Protein AF-C4RRH8-F1 (afdb_monomer_lite)

pLDDT: mean 79.44, std 20.15, range [31.55, 98.44]

Foldseek 3Di:
DFDPPVDPVVQVVCLVVLQKFKWFWADKAQLDWDPPDPHIDGKIKIKTKGLGDNPDDQQAWKAFPVQLQKIWGFHDWDQDPPSMIITMTIMDGSQPGDSGRDPPNTDDGGDITMIGSDHSDDDPDDDDDDLVPPDCVGHDDDDDPPDDDDDDDDDDDDDDYDDDDDDDDDDDDDDDDDDDDD

Radius of gyration: 33.61 Å; chains: 1; bounding box: 85×74×55 Å

Sequence (182 aa):
MQRAYDDPLVMAEHRLTGEAFVGDVTLADPARVDDTGKRPVLRPRIQVVTTEPVAVPVGATLYSPARPGQKARVVFLTPAADGKTEVVLELSGGMGRGLTAPPGTVPEVGERICLTTLADGFLPAGAFPAPEETPWTHGGPPAATAGPMAGPATTAGPMAGPAATAGPVAAPPDGDPTEEWA

Structure (mmCIF, N/CA/C/O backbone):
data_AF-C4RRH8-F1
#
_entry.id   AF-C4RRH8-F1
#
loop_
_atom_site.group_PDB
_atom_site.id
_atom_site.type_symbol
_atom_site.label_atom_id
_atom_site.label_alt_id
_atom_site.label_comp_id
_atom_site.label_asym_id
_atom_site.label_entity_id
_atom_site.label_seq_id
_atom_site.pdbx_PDB_ins_code
_atom_site.Cartn_x
_atom_site.Cartn_y
_atom_site.Cartn_z
_atom_site.occupancy
_atom_site.B_iso_or_equiv
_atom_site.auth_seq_id
_atom_site.auth_comp_id
_atom_site.auth_asym_id
_atom_site.auth_atom_id
_atom_site.pdbx_PDB_model_num
ATOM 1 N N . MET A 1 1 ? 21.147 10.701 1.406 1.00 54.44 1 MET A N 1
ATOM 2 C CA . MET A 1 1 ? 20.775 10.530 2.826 1.00 54.44 1 MET A CA 1
ATOM 3 C C . MET A 1 1 ? 19.905 9.296 2.913 1.00 54.44 1 MET A C 1
ATOM 5 O O . MET A 1 1 ? 18.949 9.227 2.155 1.00 54.44 1 MET A O 1
ATOM 9 N N . GLN A 1 2 ? 20.258 8.339 3.768 1.00 62.09 2 GLN A N 1
ATOM 10 C CA . GLN A 1 2 ? 19.374 7.227 4.117 1.00 62.09 2 GLN A CA 1
ATOM 11 C C . GLN A 1 2 ? 18.346 7.765 5.118 1.00 62.09 2 GLN A C 1
ATOM 13 O O . GLN A 1 2 ? 18.751 8.334 6.133 1.00 62.09 2 GLN A O 1
ATOM 18 N N . ARG A 1 3 ? 17.046 7.666 4.823 1.00 70.19 3 ARG A N 1
ATOM 19 C CA . ARG A 1 3 ? 15.995 7.970 5.804 1.00 70.19 3 ARG A CA 1
ATOM 20 C C . ARG A 1 3 ? 15.724 6.709 6.631 1.00 70.19 3 ARG A C 1
ATOM 22 O O . ARG A 1 3 ? 15.791 5.603 6.103 1.00 70.19 3 ARG A O 1
ATOM 29 N N . ALA A 1 4 ? 15.465 6.880 7.925 1.00 81.50 4 ALA A N 1
ATOM 30 C CA . ALA A 1 4 ? 15.219 5.786 8.870 1.00 81.50 4 ALA A CA 1
ATOM 31 C C . ALA A 1 4 ? 13.742 5.360 8.841 1.00 81.50 4 ALA A C 1
ATOM 33 O O . ALA A 1 4 ? 13.027 5.471 9.834 1.00 81.50 4 ALA A O 1
ATOM 34 N N . TYR A 1 5 ? 13.240 4.958 7.670 1.00 79.25 5 TYR A N 1
ATOM 35 C CA . TYR A 1 5 ? 11.842 4.533 7.527 1.00 79.25 5 TYR A CA 1
ATOM 36 C C . TYR A 1 5 ? 11.544 3.169 8.157 1.00 79.25 5 TYR A C 1
ATOM 38 O O . TYR A 1 5 ? 10.385 2.786 8.298 1.00 79.25 5 TYR A O 1
ATOM 46 N N . ASP A 1 6 ? 12.587 2.457 8.561 1.00 77.69 6 ASP A N 1
ATOM 47 C CA . ASP A 1 6 ? 12.543 1.261 9.385 1.00 77.69 6 ASP A CA 1
ATOM 48 C C . ASP A 1 6 ? 12.355 1.556 10.886 1.00 77.69 6 ASP A C 1
ATOM 50 O O . ASP A 1 6 ? 11.992 0.643 11.627 1.00 77.69 6 ASP A O 1
ATOM 54 N N . ASP A 1 7 ? 12.534 2.805 11.344 1.00 84.06 7 ASP A N 1
ATOM 55 C CA . ASP A 1 7 ? 12.330 3.181 12.747 1.00 84.06 7 ASP A CA 1
ATOM 56 C C . ASP A 1 7 ? 10.823 3.332 13.071 1.00 84.06 7 ASP A C 1
ATOM 58 O O . ASP A 1 7 ? 10.137 4.195 12.503 1.00 84.06 7 ASP A O 1
ATOM 62 N N . PRO A 1 8 ? 10.275 2.537 14.014 1.00 82.75 8 PRO A N 1
ATOM 63 C CA . PRO A 1 8 ? 8.872 2.625 14.409 1.00 82.75 8 PRO A CA 1
ATOM 64 C C . PRO A 1 8 ? 8.442 4.006 14.918 1.00 82.75 8 PRO A C 1
ATOM 66 O O . PRO A 1 8 ? 7.280 4.375 14.734 1.00 82.75 8 PRO A O 1
ATOM 69 N N . LEU A 1 9 ? 9.340 4.767 15.556 1.00 84.94 9 LEU A N 1
ATOM 70 C CA . LEU A 1 9 ? 9.030 6.108 16.057 1.00 84.94 9 LEU A CA 1
ATOM 71 C C . LEU A 1 9 ? 8.881 7.109 14.911 1.00 84.94 9 LEU A C 1
ATOM 73 O O . LEU A 1 9 ? 7.945 7.907 14.926 1.00 84.94 9 LEU A O 1
ATOM 77 N N . VAL A 1 10 ? 9.733 7.012 13.886 1.00 84.31 10 VAL A N 1
ATOM 78 C CA . VAL A 1 10 ? 9.620 7.827 12.664 1.00 84.31 10 VAL A CA 1
ATOM 79 C C . VAL A 1 10 ? 8.295 7.534 11.959 1.00 84.31 10 VAL A C 1
ATOM 81 O O . VAL A 1 10 ? 7.572 8.447 11.567 1.00 84.31 10 VAL A O 1
ATOM 84 N N . MET A 1 11 ? 7.913 6.260 11.851 1.00 87.88 11 MET A N 1
ATOM 85 C CA . MET A 1 11 ? 6.625 5.884 11.256 1.00 87.88 11 MET A CA 1
ATOM 86 C C . MET A 1 11 ? 5.418 6.308 12.098 1.00 87.88 11 MET A C 1
ATOM 88 O O . MET A 1 11 ? 4.365 6.599 11.535 1.00 87.88 11 MET A O 1
ATOM 92 N N . ALA A 1 12 ? 5.536 6.371 13.426 1.00 84.44 12 ALA A N 1
ATOM 93 C CA . ALA A 1 12 ? 4.442 6.814 14.289 1.00 84.44 12 ALA A CA 1
ATOM 94 C C . ALA A 1 12 ? 4.021 8.266 14.004 1.00 84.44 12 ALA A C 1
ATOM 96 O O . ALA A 1 12 ? 2.825 8.545 13.967 1.00 84.44 12 ALA A O 1
ATOM 97 N N . GLU A 1 13 ? 4.970 9.167 13.742 1.00 84.31 13 GLU A N 1
ATOM 98 C CA . GLU A 1 13 ? 4.671 10.557 13.371 1.00 84.31 13 GLU A CA 1
ATOM 99 C C . GLU A 1 13 ? 3.879 10.632 12.058 1.00 84.31 13 GLU A C 1
ATOM 101 O O . GLU A 1 13 ? 2.817 11.252 12.000 1.00 84.31 13 GLU A O 1
ATOM 106 N N . HIS A 1 14 ? 4.323 9.906 11.031 1.00 84.31 14 HIS A N 1
ATOM 107 C CA . HIS A 1 14 ? 3.636 9.858 9.738 1.00 84.31 14 HIS A CA 1
ATOM 108 C C . HIS A 1 14 ? 2.265 9.167 9.796 1.00 84.31 14 HIS A C 1
ATOM 110 O O . HIS A 1 14 ? 1.392 9.441 8.973 1.00 84.31 14 HIS A O 1
ATOM 116 N N . ARG A 1 15 ? 2.033 8.292 10.782 1.00 87.31 15 ARG A N 1
ATOM 117 C CA . ARG A 1 15 ? 0.704 7.718 11.048 1.00 87.31 15 ARG A CA 1
ATOM 118 C C . ARG A 1 15 ? -0.265 8.749 11.608 1.00 87.31 15 ARG A C 1
ATOM 120 O O . ARG A 1 15 ? -1.435 8.747 11.239 1.00 87.31 15 ARG A O 1
ATOM 127 N N . LEU A 1 16 ? 0.216 9.665 12.449 1.00 85.88 16 LEU A N 1
ATOM 128 C CA . LEU A 1 16 ? -0.611 10.750 12.983 1.00 85.88 16 LEU A CA 1
ATOM 129 C C . LEU A 1 16 ? -1.050 11.735 11.892 1.00 85.88 16 LEU A C 1
ATOM 131 O O . LEU A 1 16 ? -2.151 12.275 11.978 1.00 85.88 16 LEU A O 1
ATOM 135 N N . THR A 1 17 ? -0.229 11.946 10.859 1.00 84.31 17 THR A N 1
ATOM 136 C CA . THR A 1 17 ? -0.577 12.798 9.708 1.00 84.31 17 THR A CA 1
ATOM 137 C C . THR A 1 17 ? -1.374 12.066 8.621 1.00 84.31 17 THR A C 1
ATOM 139 O O . THR A 1 17 ? -1.890 12.708 7.707 1.00 84.31 17 THR A O 1
ATOM 142 N N . GLY A 1 18 ? -1.522 10.737 8.720 1.00 83.50 18 GLY A N 1
ATOM 143 C CA . GLY A 1 18 ? -2.213 9.901 7.730 1.00 83.50 18 GLY A CA 1
ATOM 144 C C . GLY A 1 18 ? -1.385 9.584 6.477 1.00 83.50 18 GLY A C 1
ATOM 145 O O . GLY A 1 18 ? -1.929 9.101 5.483 1.00 83.50 18 GLY A O 1
ATOM 146 N N . GLU A 1 19 ? -0.077 9.851 6.507 1.00 85.94 19 GLU A N 1
ATOM 147 C CA . GLU A 1 19 ? 0.886 9.538 5.439 1.00 85.94 19 GLU A CA 1
ATOM 148 C C . GLU A 1 19 ? 1.446 8.110 5.542 1.00 85.94 19 GLU A C 1
ATOM 150 O O . GLU A 1 19 ? 2.062 7.593 4.604 1.00 85.94 19 GLU A O 1
ATOM 155 N N . ALA A 1 20 ? 1.225 7.454 6.678 1.00 92.94 20 ALA A N 1
ATOM 156 C CA . ALA A 1 20 ? 1.515 6.050 6.901 1.00 92.94 20 ALA A CA 1
ATOM 157 C C . ALA A 1 20 ? 0.375 5.383 7.674 1.00 92.94 20 ALA A C 1
ATOM 159 O O . ALA A 1 20 ? -0.378 6.047 8.379 1.00 92.94 20 ALA A O 1
ATOM 160 N N . PHE A 1 21 ? 0.255 4.066 7.554 1.00 94.31 21 PHE A N 1
ATOM 161 C CA . PHE A 1 21 ? -0.610 3.273 8.418 1.00 94.31 21 PHE A CA 1
ATOM 162 C C . PHE A 1 21 ? -0.062 1.861 8.605 1.00 94.31 21 PHE A C 1
ATOM 164 O O . PHE A 1 21 ? 0.659 1.330 7.753 1.00 94.31 21 PHE A O 1
ATOM 171 N N . VAL A 1 22 ? -0.428 1.242 9.725 1.00 95.62 22 VAL A N 1
ATOM 172 C CA . VAL A 1 22 ? -0.196 -0.185 9.966 1.00 95.62 22 VAL A CA 1
ATOM 173 C C . VAL A 1 22 ? -1.510 -0.936 9.828 1.00 95.62 22 VAL A C 1
ATOM 175 O O . VAL A 1 22 ? -2.554 -0.476 10.290 1.00 95.62 22 VAL A O 1
ATOM 178 N N . GLY A 1 23 ? -1.478 -2.103 9.198 1.00 96.00 23 GLY A N 1
ATOM 179 C CA . GLY A 1 23 ? -2.657 -2.946 9.077 1.00 96.00 23 GLY A CA 1
ATOM 180 C C . GLY A 1 23 ? -2.317 -4.416 8.930 1.00 96.00 23 GLY A C 1
ATOM 181 O O . GLY A 1 23 ? -1.178 -4.784 8.643 1.00 96.00 23 GLY A O 1
ATOM 182 N N . ASP A 1 24 ? -3.329 -5.243 9.143 1.00 98.19 24 ASP A N 1
ATOM 183 C CA . ASP A 1 24 ? -3.230 -6.693 9.064 1.00 98.19 24 ASP A CA 1
ATOM 184 C C . ASP A 1 24 ? -3.790 -7.164 7.721 1.00 98.19 24 ASP A C 1
ATOM 186 O O . ASP A 1 24 ? -4.882 -6.758 7.308 1.00 98.19 24 ASP A O 1
ATOM 190 N N . VAL A 1 25 ? -3.037 -8.008 7.019 1.00 98.38 25 VAL A N 1
ATOM 191 C CA . VAL A 1 25 ? -3.455 -8.575 5.734 1.00 98.38 25 VAL A CA 1
ATOM 192 C C . VAL A 1 25 ? -4.557 -9.602 5.981 1.00 98.38 25 VAL A C 1
ATOM 194 O O . VAL A 1 25 ? -4.345 -10.606 6.657 1.00 98.38 25 VAL A O 1
ATOM 197 N N . THR A 1 26 ? -5.741 -9.377 5.423 1.00 98.06 26 THR A N 1
ATOM 198 C CA . THR A 1 26 ? -6.894 -10.276 5.582 1.00 98.06 26 THR A CA 1
ATOM 199 C C . THR A 1 26 ? -7.081 -11.209 4.398 1.00 98.06 26 THR A C 1
ATOM 201 O O . THR A 1 26 ? -7.553 -12.328 4.577 1.00 98.06 26 THR A O 1
ATOM 204 N N . LEU A 1 27 ? -6.684 -10.779 3.198 1.00 97.81 27 LEU A N 1
ATOM 205 C CA . LEU A 1 27 ? -6.713 -11.582 1.978 1.00 97.81 27 LEU A CA 1
ATOM 206 C C . LEU A 1 27 ? -5.460 -11.320 1.149 1.00 97.81 27 LEU A C 1
ATOM 208 O O . LEU A 1 27 ? -4.978 -10.189 1.078 1.00 97.81 27 LEU A O 1
ATOM 212 N N . ALA A 1 28 ? -4.981 -12.356 0.467 1.00 97.69 28 ALA A N 1
ATOM 213 C CA . ALA A 1 28 ? -3.891 -12.261 -0.490 1.00 97.69 28 ALA A CA 1
ATOM 214 C C . ALA A 1 28 ? -4.164 -13.165 -1.699 1.00 97.69 28 ALA A C 1
ATOM 216 O O . ALA A 1 28 ? -4.460 -14.349 -1.554 1.00 97.69 28 ALA A O 1
ATOM 217 N N . ASP A 1 29 ? -4.038 -12.597 -2.892 1.00 97.50 29 ASP A N 1
ATOM 218 C CA . ASP A 1 29 ? -4.053 -13.282 -4.181 1.00 97.50 29 ASP A CA 1
ATOM 219 C C . ASP A 1 29 ? -2.674 -13.098 -4.846 1.00 97.50 29 ASP A C 1
ATOM 221 O O . ASP A 1 29 ? -2.460 -12.130 -5.589 1.00 97.50 29 ASP A O 1
ATOM 225 N N . PRO A 1 30 ? -1.700 -13.980 -4.541 1.00 97.06 30 PRO A N 1
ATOM 226 C CA . PRO A 1 30 ? -0.327 -13.873 -5.035 1.00 97.06 30 PRO A CA 1
ATOM 227 C C . PRO A 1 30 ? -0.176 -14.242 -6.516 1.00 97.06 30 PRO A C 1
ATOM 229 O O . PRO A 1 30 ? 0.823 -13.875 -7.134 1.00 97.06 30 PRO A O 1
ATOM 232 N N . ALA A 1 31 ? -1.135 -14.977 -7.085 1.00 96.50 31 ALA A N 1
ATOM 233 C CA . ALA A 1 31 ? -1.063 -15.507 -8.445 1.00 96.50 31 ALA A CA 1
ATOM 234 C C . ALA A 1 31 ? -1.728 -14.592 -9.483 1.00 96.50 31 ALA A C 1
ATOM 236 O O . ALA A 1 31 ? -1.717 -14.900 -10.676 1.00 96.50 31 ALA A O 1
ATOM 237 N N . ARG A 1 32 ? -2.310 -13.470 -9.050 1.00 96.69 32 ARG A N 1
ATOM 238 C CA . ARG A 1 32 ? -3.009 -12.544 -9.933 1.00 96.69 32 ARG A CA 1
ATOM 239 C C . ARG A 1 32 ? -2.095 -11.985 -11.021 1.00 96.69 32 ARG A C 1
ATOM 241 O O . ARG A 1 32 ? -1.088 -11.330 -10.749 1.00 96.69 32 ARG A O 1
ATOM 248 N N . VAL A 1 33 ? -2.520 -12.167 -12.265 1.00 96.31 33 VAL A N 1
ATOM 249 C CA . VAL A 1 33 ? -1.885 -11.613 -13.462 1.00 96.31 33 VAL A CA 1
ATOM 250 C C . VAL A 1 33 ? -2.858 -10.649 -14.128 1.00 96.31 33 VAL A C 1
ATOM 252 O O . VAL A 1 33 ? -4.047 -10.933 -14.237 1.00 96.31 33 VAL A O 1
ATOM 255 N N . ASP A 1 34 ? -2.341 -9.503 -14.556 1.00 94.81 34 ASP A N 1
ATOM 256 C CA . ASP A 1 34 ? -3.034 -8.574 -15.442 1.00 94.81 34 ASP A CA 1
ATOM 257 C C . ASP A 1 34 ? -2.596 -8.847 -16.886 1.00 94.81 34 ASP A C 1
ATOM 259 O O . ASP A 1 34 ? -1.407 -8.784 -17.211 1.00 94.81 34 ASP A O 1
ATOM 263 N N . ASP A 1 35 ? -3.554 -9.197 -17.737 1.00 95.06 35 ASP A N 1
ATOM 264 C CA . ASP A 1 35 ? -3.383 -9.565 -19.143 1.00 95.06 35 ASP A CA 1
ATOM 265 C C . ASP A 1 35 ? -3.932 -8.508 -20.116 1.00 95.06 35 ASP A C 1
ATOM 267 O O . ASP A 1 35 ? -3.893 -8.705 -21.329 1.00 95.06 35 ASP A O 1
ATOM 271 N N . THR A 1 36 ? -4.375 -7.352 -19.610 1.00 93.69 36 THR A N 1
ATOM 272 C CA . THR A 1 36 ? -4.962 -6.277 -20.429 1.00 93.69 36 THR A CA 1
ATOM 273 C C . THR A 1 36 ? -3.948 -5.560 -21.333 1.00 93.69 36 THR A C 1
ATOM 275 O O . THR A 1 36 ? -4.325 -4.891 -22.298 1.00 93.69 36 THR A O 1
ATOM 278 N N . GLY A 1 37 ? -2.651 -5.675 -21.032 1.00 91.00 37 GLY A N 1
ATOM 279 C CA . GLY A 1 37 ? -1.563 -5.056 -21.790 1.00 91.00 37 GLY A CA 1
ATOM 280 C C . GLY A 1 37 ? -1.015 -5.913 -22.940 1.00 91.00 37 GLY A C 1
ATOM 281 O O . GLY A 1 37 ? -1.486 -7.001 -23.246 1.00 91.00 37 GLY A O 1
ATOM 282 N N . LYS A 1 38 ? 0.080 -5.448 -23.564 1.00 94.00 38 LYS A N 1
ATOM 283 C CA . LYS A 1 38 ? 0.777 -6.191 -24.641 1.00 94.00 38 LYS A CA 1
ATOM 284 C C . LYS A 1 38 ? 1.349 -7.539 -24.175 1.00 94.00 38 LYS A C 1
ATOM 286 O O . LYS A 1 38 ? 1.603 -8.423 -24.990 1.00 94.00 38 LYS A O 1
ATOM 291 N N . ARG A 1 39 ? 1.655 -7.658 -22.884 1.00 93.88 39 ARG A N 1
ATOM 292 C CA . ARG A 1 39 ? 2.174 -8.872 -22.252 1.00 93.88 39 ARG A CA 1
ATOM 293 C C . ARG A 1 39 ? 1.519 -9.028 -20.883 1.00 93.88 39 ARG A C 1
ATOM 295 O O . ARG A 1 39 ? 1.345 -8.004 -20.220 1.00 93.88 39 ARG A O 1
ATOM 302 N N . PRO A 1 40 ? 1.232 -10.268 -20.454 1.00 95.19 40 PRO A N 1
ATOM 303 C CA . PRO A 1 40 ? 0.785 -10.525 -19.095 1.00 95.19 40 PRO A CA 1
ATOM 304 C C . PRO A 1 40 ? 1.837 -10.046 -18.093 1.00 95.19 40 PRO A C 1
ATOM 306 O O . PRO A 1 40 ? 3.043 -10.203 -18.319 1.00 95.19 40 PRO A O 1
ATOM 309 N N . VAL A 1 41 ? 1.383 -9.459 -16.991 1.00 96.19 41 VAL A N 1
ATOM 310 C CA . VAL A 1 41 ? 2.237 -8.947 -15.919 1.00 96.19 41 VAL A CA 1
ATOM 311 C C . VAL A 1 41 ? 1.698 -9.353 -14.553 1.00 96.19 41 VAL A C 1
ATOM 313 O O . VAL A 1 41 ? 0.504 -9.264 -14.285 1.00 96.19 41 VAL A O 1
ATOM 316 N N . LEU A 1 42 ? 2.592 -9.782 -13.662 1.00 97.19 42 LEU A N 1
ATOM 317 C CA . LEU A 1 42 ? 2.239 -10.150 -12.292 1.00 97.19 42 LEU A CA 1
ATOM 318 C C . LEU A 1 42 ? 1.741 -8.912 -11.525 1.00 97.19 42 LEU A C 1
ATOM 320 O O . LEU A 1 42 ? 2.447 -7.897 -11.454 1.00 97.19 42 LEU A O 1
ATOM 324 N N . ARG A 1 43 ? 0.521 -8.988 -10.987 1.00 97.50 43 ARG A N 1
ATOM 325 C CA . ARG A 1 43 ? -0.158 -7.927 -10.224 1.00 97.50 43 ARG A CA 1
ATOM 326 C C . ARG A 1 43 ? -0.898 -8.519 -9.025 1.00 97.50 43 ARG A C 1
ATOM 328 O O . ARG A 1 43 ? -2.129 -8.522 -9.023 1.00 97.50 43 ARG A O 1
ATOM 335 N N . PRO A 1 44 ? -0.183 -9.037 -8.013 1.00 97.94 44 PRO A N 1
ATOM 336 C CA . PRO A 1 44 ? -0.807 -9.616 -6.836 1.00 97.94 44 PRO A CA 1
ATOM 337 C C . PRO A 1 44 ? -1.712 -8.612 -6.150 1.00 97.94 44 PRO A C 1
ATOM 339 O O . PRO A 1 44 ? -1.446 -7.409 -6.174 1.00 97.94 44 PRO A O 1
ATOM 342 N N . ARG A 1 45 ? -2.773 -9.097 -5.519 1.00 98.25 45 ARG A N 1
ATOM 343 C CA . ARG A 1 45 ? -3.705 -8.242 -4.789 1.00 98.25 45 ARG A CA 1
ATOM 344 C C . ARG A 1 45 ? -3.746 -8.659 -3.336 1.00 98.25 45 ARG A C 1
ATOM 346 O O . ARG A 1 45 ? -3.841 -9.843 -3.047 1.00 98.25 45 ARG A O 1
ATOM 353 N N . ILE A 1 46 ? -3.700 -7.689 -2.439 1.00 98.44 46 ILE A N 1
ATOM 354 C CA . ILE A 1 46 ? -3.893 -7.925 -1.011 1.00 98.44 46 ILE A CA 1
ATOM 355 C C . ILE A 1 46 ? -5.012 -7.033 -0.491 1.00 98.44 46 ILE A C 1
ATOM 357 O O . ILE A 1 46 ? -5.278 -5.963 -1.044 1.00 98.44 46 ILE A O 1
ATOM 361 N N . GLN A 1 47 ? -5.662 -7.481 0.573 1.00 98.31 47 GLN A N 1
ATOM 362 C CA . GLN A 1 47 ? -6.569 -6.671 1.368 1.00 98.31 47 GLN A CA 1
ATOM 363 C C . GLN A 1 47 ? -5.978 -6.507 2.759 1.00 98.31 47 GLN A C 1
ATOM 365 O O . GLN A 1 47 ? -5.492 -7.470 3.347 1.00 98.31 47 GLN A O 1
ATOM 370 N N . VAL A 1 48 ? -6.021 -5.281 3.264 1.00 98.00 48 VAL A N 1
ATOM 371 C CA . VAL A 1 48 ? -5.481 -4.898 4.563 1.00 98.00 48 VAL A CA 1
ATOM 372 C C . VAL A 1 48 ? -6.590 -4.244 5.371 1.00 98.00 48 VAL A C 1
ATOM 374 O O . VAL A 1 48 ? -7.289 -3.371 4.859 1.00 98.00 48 VAL A O 1
ATOM 377 N N . VAL A 1 49 ? -6.741 -4.640 6.630 1.00 97.38 49 VAL A N 1
ATOM 378 C CA . VAL A 1 49 ? -7.591 -3.942 7.599 1.00 97.38 49 VAL A CA 1
ATOM 379 C C . VAL A 1 49 ? -6.704 -3.130 8.524 1.00 97.38 49 VAL A C 1
ATOM 381 O O . VAL A 1 49 ? -5.737 -3.643 9.083 1.00 97.38 49 VAL A O 1
ATOM 384 N N . THR A 1 50 ? -7.051 -1.864 8.720 1.00 95.56 50 THR A N 1
ATOM 385 C CA . THR A 1 50 ? -6.393 -0.989 9.691 1.00 95.56 50 THR A CA 1
ATOM 386 C C . THR A 1 50 ? -7.416 -0.315 10.597 1.00 95.56 50 THR A C 1
ATOM 388 O O . THR A 1 50 ? -8.563 -0.104 10.210 1.00 95.56 50 THR A O 1
ATOM 391 N N . THR A 1 51 ? -7.006 0.008 11.822 1.00 93.62 51 THR A N 1
ATOM 392 C CA . THR A 1 51 ? -7.760 0.844 12.772 1.00 93.62 51 THR A CA 1
ATOM 393 C C . THR A 1 51 ? -7.362 2.318 12.685 1.00 93.62 51 THR A C 1
ATOM 395 O O . THR A 1 51 ? -7.781 3.119 13.514 1.00 93.62 51 THR A O 1
ATOM 398 N N . GLU A 1 52 ? -6.489 2.669 11.742 1.00 89.00 52 GLU A N 1
ATOM 399 C CA . GLU A 1 52 ? -5.961 4.017 11.572 1.00 89.00 52 GLU A CA 1
ATOM 400 C C . GLU A 1 52 ? -6.700 4.762 10.458 1.00 89.00 52 GLU A C 1
ATOM 402 O O . GLU A 1 52 ? -7.197 4.139 9.512 1.00 89.00 52 GLU A O 1
ATOM 407 N N . PRO A 1 53 ? -6.783 6.101 10.542 1.00 82.50 53 PRO A N 1
ATOM 408 C CA . PRO A 1 53 ? -7.340 6.899 9.464 1.00 82.50 53 PRO A CA 1
ATOM 409 C C . PRO A 1 53 ? -6.447 6.808 8.221 1.00 82.50 53 PRO A C 1
ATOM 411 O O . PRO A 1 53 ? -5.282 7.197 8.241 1.00 82.50 53 PRO A O 1
ATOM 414 N N . VAL A 1 54 ? -7.013 6.334 7.110 1.00 89.12 54 VAL A N 1
ATOM 415 C CA . VAL A 1 54 ? -6.319 6.271 5.816 1.00 89.12 54 VAL A CA 1
ATOM 416 C C . VAL A 1 54 ? -6.699 7.498 4.990 1.00 89.12 54 VAL A C 1
ATOM 418 O O . VAL A 1 54 ? -7.734 7.516 4.328 1.00 89.12 54 VAL A O 1
ATOM 421 N N . ALA A 1 55 ? -5.864 8.540 5.033 1.00 87.25 55 ALA A N 1
ATOM 422 C CA . ALA A 1 55 ? -6.081 9.789 4.287 1.00 87.25 55 ALA A CA 1
ATOM 423 C C . ALA A 1 55 ? -5.601 9.727 2.820 1.00 87.25 55 ALA A C 1
ATOM 425 O O . ALA A 1 55 ? -5.771 10.674 2.051 1.00 87.25 55 ALA A O 1
ATOM 426 N N . VAL A 1 56 ? -4.986 8.614 2.423 1.00 90.00 56 VAL A N 1
ATOM 427 C CA . VAL A 1 56 ? -4.400 8.420 1.095 1.00 90.00 56 VAL A CA 1
ATOM 428 C C . VAL A 1 56 ? -5.503 8.115 0.071 1.00 90.00 56 VAL A C 1
ATOM 430 O O . VAL A 1 56 ? -6.313 7.230 0.325 1.00 90.00 56 VAL A O 1
ATOM 433 N N . PRO A 1 57 ? -5.558 8.778 -1.101 1.00 92.44 57 PRO A N 1
ATOM 434 C CA . PRO A 1 57 ? -6.623 8.551 -2.076 1.00 92.44 57 PRO A CA 1
ATOM 435 C C . PRO A 1 57 ? -6.450 7.247 -2.872 1.00 92.44 57 PRO A C 1
ATOM 437 O O . PRO A 1 57 ? -5.342 6.739 -3.066 1.00 92.44 57 PRO A O 1
ATOM 440 N N . VAL A 1 58 ? -7.556 6.746 -3.433 1.00 96.12 58 VAL A N 1
ATOM 441 C CA . VAL A 1 58 ? -7.528 5.664 -4.431 1.00 96.12 58 VAL A CA 1
ATOM 442 C C . VAL A 1 58 ? -6.645 6.063 -5.617 1.00 96.12 58 VAL A C 1
ATOM 444 O O . VAL A 1 58 ? -6.684 7.191 -6.103 1.00 96.12 58 VAL A O 1
ATOM 447 N N . GLY A 1 59 ? -5.839 5.119 -6.094 1.00 96.25 59 GLY A N 1
ATOM 448 C CA . GLY A 1 59 ? -4.873 5.307 -7.169 1.00 96.25 59 GLY A CA 1
ATOM 449 C C . GLY A 1 59 ? -3.480 5.724 -6.700 1.00 96.25 59 GLY A C 1
ATOM 450 O O . GLY A 1 59 ? -2.537 5.572 -7.479 1.00 96.25 59 GLY A O 1
ATOM 451 N N . ALA A 1 60 ? -3.326 6.181 -5.454 1.00 95.00 60 ALA A N 1
ATOM 452 C CA . ALA A 1 60 ? -2.023 6.494 -4.882 1.00 95.00 60 ALA A CA 1
ATOM 453 C C . ALA A 1 60 ? -1.134 5.248 -4.768 1.00 95.00 60 ALA A C 1
ATOM 455 O O . ALA A 1 60 ? -1.619 4.118 -4.681 1.00 95.00 60 ALA A O 1
ATOM 456 N N . THR A 1 61 ? 0.181 5.469 -4.763 1.00 96.25 61 THR A N 1
ATOM 457 C CA . THR A 1 61 ? 1.179 4.417 -4.549 1.00 96.25 61 THR A CA 1
ATOM 458 C C . THR A 1 61 ? 1.746 4.526 -3.143 1.00 96.25 61 THR A C 1
ATOM 460 O O . THR A 1 61 ? 2.151 5.603 -2.715 1.00 96.25 61 THR A O 1
ATOM 463 N N . LEU A 1 62 ? 1.781 3.391 -2.461 1.00 95.69 62 LEU A N 1
ATOM 464 C CA . LEU A 1 62 ? 2.353 3.187 -1.145 1.00 95.69 62 LEU A CA 1
ATOM 465 C C . LEU A 1 62 ? 3.596 2.303 -1.250 1.00 95.69 62 LEU A C 1
ATOM 467 O O . LEU A 1 62 ? 3.758 1.519 -2.192 1.00 95.69 62 LEU A O 1
ATOM 471 N N . TYR A 1 63 ? 4.440 2.409 -0.238 1.00 94.50 63 TYR A N 1
ATOM 472 C CA . TYR A 1 63 ? 5.696 1.698 -0.085 1.00 94.50 63 TYR A CA 1
ATOM 473 C C . TYR A 1 63 ? 5.723 1.027 1.279 1.00 94.50 63 TYR A C 1
ATOM 475 O O . TYR A 1 63 ? 5.140 1.531 2.239 1.00 94.50 63 TYR A O 1
ATOM 483 N N . SER A 1 64 ? 6.404 -0.112 1.363 1.00 92.75 64 SER A N 1
ATOM 484 C CA . SER A 1 64 ? 6.653 -0.781 2.635 1.00 92.75 64 SER A CA 1
ATOM 485 C C . SER A 1 64 ? 8.135 -0.664 2.986 1.00 92.75 64 SER A C 1
ATOM 487 O O . SER A 1 64 ? 8.960 -1.122 2.191 1.00 92.75 64 SER A O 1
ATOM 489 N N . PRO A 1 65 ? 8.496 -0.133 4.169 1.00 89.44 65 PRO A N 1
ATOM 490 C CA . PRO A 1 65 ? 9.887 -0.110 4.623 1.00 89.44 65 PRO A CA 1
ATOM 491 C C . PRO A 1 65 ? 10.517 -1.510 4.694 1.00 89.44 65 PRO A C 1
ATOM 493 O O . PRO A 1 65 ? 11.689 -1.687 4.382 1.00 89.44 65 PRO A O 1
ATOM 496 N N . ALA A 1 66 ? 9.718 -2.535 5.012 1.00 90.88 66 ALA A N 1
ATOM 497 C CA . ALA A 1 66 ? 10.166 -3.929 5.036 1.00 90.88 66 ALA A CA 1
ATOM 498 C C . ALA A 1 66 ? 10.399 -4.521 3.631 1.00 90.88 66 ALA A C 1
ATOM 500 O O . ALA A 1 66 ? 11.068 -5.544 3.489 1.00 90.88 66 ALA A O 1
ATOM 501 N N . ARG A 1 67 ? 9.828 -3.908 2.582 1.00 92.19 67 ARG A N 1
ATOM 502 C CA . ARG A 1 67 ? 9.901 -4.371 1.186 1.00 92.19 67 ARG A CA 1
ATOM 503 C C . ARG A 1 67 ? 10.118 -3.181 0.235 1.00 92.19 67 ARG A C 1
ATOM 505 O O . ARG A 1 67 ? 9.233 -2.868 -0.561 1.00 92.19 67 ARG A O 1
ATOM 512 N N . PRO A 1 68 ? 11.301 -2.540 0.246 1.00 88.06 68 PRO A N 1
ATOM 513 C CA . PRO A 1 68 ? 11.544 -1.276 -0.465 1.00 88.06 68 PRO A CA 1
ATOM 514 C C . PRO A 1 68 ? 11.420 -1.377 -1.997 1.00 88.06 68 PRO A C 1
ATOM 516 O O . PRO A 1 68 ? 11.147 -0.390 -2.677 1.00 88.06 68 PRO A O 1
ATOM 519 N N . GLY A 1 69 ? 11.588 -2.576 -2.567 1.00 90.31 69 GLY A N 1
ATOM 520 C CA . GLY A 1 69 ? 11.399 -2.822 -4.002 1.00 90.31 69 GLY A CA 1
ATOM 521 C C . GLY A 1 69 ? 9.938 -2.999 -4.436 1.00 90.31 69 GLY A C 1
ATOM 522 O O . GLY A 1 69 ? 9.667 -3.040 -5.640 1.00 90.31 69 GLY A O 1
ATOM 523 N N . GLN A 1 70 ? 9.009 -3.132 -3.486 1.00 94.25 70 GLN A N 1
ATOM 524 C CA . GLN A 1 70 ? 7.590 -3.355 -3.734 1.00 94.25 70 GLN A CA 1
ATOM 525 C C . GLN A 1 70 ? 6.810 -2.040 -3.666 1.00 94.25 70 GLN A C 1
ATOM 527 O O . GLN A 1 70 ? 7.002 -1.212 -2.781 1.00 94.25 70 GLN A O 1
ATOM 532 N N . LYS A 1 71 ? 5.884 -1.880 -4.607 1.00 96.38 71 LYS A N 1
ATOM 533 C CA . LYS A 1 71 ? 4.921 -0.783 -4.678 1.00 96.38 71 LYS A CA 1
ATOM 534 C C . LYS A 1 71 ? 3.523 -1.346 -4.485 1.00 96.38 71 LYS A C 1
ATOM 536 O O . LYS A 1 71 ? 3.191 -2.353 -5.109 1.00 96.38 71 LYS A O 1
ATOM 541 N N . ALA A 1 72 ? 2.702 -0.669 -3.696 1.00 97.62 72 ALA A N 1
ATOM 542 C CA . ALA A 1 72 ? 1.312 -1.026 -3.450 1.00 97.62 72 ALA A CA 1
ATOM 543 C C . ALA A 1 72 ? 0.398 0.110 -3.916 1.00 97.62 72 ALA A C 1
ATOM 545 O O . ALA A 1 72 ? 0.373 1.184 -3.326 1.00 97.62 72 ALA A O 1
ATOM 546 N N . ARG A 1 73 ? -0.347 -0.097 -4.999 1.00 97.94 73 ARG A N 1
ATOM 547 C CA . ARG A 1 73 ? -1.317 0.879 -5.499 1.00 97.94 73 ARG A CA 1
ATOM 548 C C . ARG A 1 73 ? -2.656 0.691 -4.797 1.00 97.94 73 ARG A C 1
ATOM 550 O O . ARG A 1 73 ? -3.185 -0.417 -4.796 1.00 97.94 73 ARG A O 1
ATOM 557 N N . VAL A 1 74 ? -3.236 1.767 -4.275 1.00 97.81 74 VAL A N 1
ATOM 558 C CA . VAL A 1 74 ? -4.578 1.745 -3.677 1.00 97.81 74 VAL A CA 1
ATOM 559 C C . VAL A 1 74 ? -5.623 1.549 -4.771 1.00 97.81 74 VAL A C 1
ATOM 561 O O . VAL A 1 74 ? -5.745 2.378 -5.671 1.00 97.81 74 VAL A O 1
ATOM 564 N N . VAL A 1 75 ? -6.376 0.453 -4.706 1.00 97.69 75 VAL A N 1
ATOM 565 C CA . VAL A 1 75 ? -7.445 0.129 -5.664 1.00 97.69 75 VAL A CA 1
ATOM 566 C C . VAL A 1 75 ? -8.806 0.493 -5.088 1.00 97.69 75 VAL A C 1
ATOM 568 O O . VAL A 1 75 ? -9.615 1.109 -5.775 1.00 97.69 75 VAL A O 1
ATOM 571 N N . PHE A 1 76 ? -9.043 0.142 -3.824 1.00 96.69 76 PHE A N 1
ATOM 572 C CA . PHE A 1 76 ? -10.275 0.471 -3.115 1.00 96.69 76 PHE A CA 1
ATOM 573 C C . PHE A 1 76 ? -9.985 0.836 -1.665 1.00 96.69 76 PHE A C 1
ATOM 575 O O . PHE A 1 76 ? -9.065 0.298 -1.049 1.00 96.69 76 PHE A O 1
ATOM 582 N N . LEU A 1 77 ? -10.818 1.731 -1.144 1.00 95.56 77 LEU A N 1
ATOM 583 C CA . LEU A 1 77 ? -10.898 2.084 0.265 1.00 95.56 77 LEU A CA 1
ATOM 584 C C . LEU A 1 77 ? -12.343 1.921 0.699 1.00 95.56 77 LEU A C 1
ATOM 586 O O . LEU A 1 77 ? -13.256 2.415 0.035 1.00 95.56 77 LEU A O 1
ATOM 590 N N . THR A 1 78 ? -12.556 1.205 1.789 1.00 94.94 78 THR A N 1
ATOM 591 C CA . THR A 1 78 ? -13.887 0.944 2.322 1.00 94.94 78 THR A CA 1
ATOM 592 C C . THR A 1 78 ? -13.858 1.170 3.827 1.00 94.94 78 THR A C 1
ATOM 594 O O . THR A 1 78 ? -13.196 0.419 4.543 1.00 94.94 78 THR A O 1
ATOM 597 N N . PRO A 1 79 ? -14.539 2.211 4.334 1.00 91.9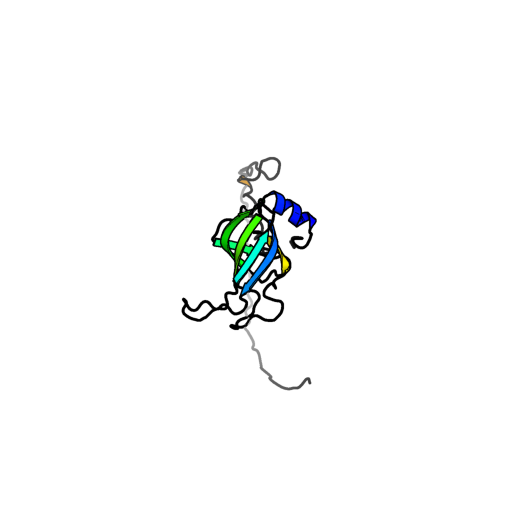4 79 PRO A N 1
ATOM 598 C CA . PRO A 1 79 ? -14.764 2.353 5.763 1.00 91.94 79 PRO A CA 1
ATOM 599 C C . PRO A 1 79 ? -15.536 1.136 6.280 1.00 91.94 79 PRO A C 1
ATOM 601 O O . PRO A 1 79 ? -16.571 0.768 5.724 1.00 91.94 79 PRO A O 1
ATOM 604 N N . ALA A 1 80 ? -15.023 0.517 7.332 1.00 87.88 80 ALA A N 1
ATOM 605 C CA . ALA A 1 80 ? -15.632 -0.610 8.018 1.00 87.88 80 ALA A CA 1
ATOM 606 C C . ALA A 1 80 ? -16.188 -0.165 9.383 1.00 87.88 80 ALA A C 1
ATOM 608 O O . ALA A 1 80 ? -16.060 0.992 9.794 1.00 87.88 80 ALA A O 1
ATOM 609 N N . ALA A 1 81 ? -16.841 -1.088 10.092 1.00 86.62 81 ALA A N 1
ATOM 610 C CA . ALA A 1 81 ? -17.334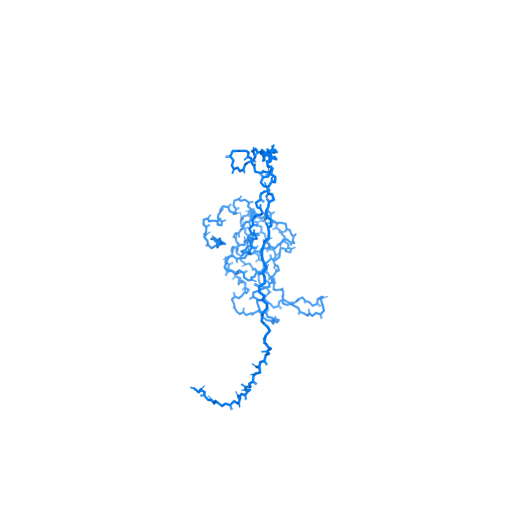 -0.831 11.443 1.00 86.62 81 ALA A CA 1
ATOM 611 C C . ALA A 1 81 ? -16.189 -0.470 12.415 1.00 86.62 81 ALA A C 1
ATOM 613 O O . ALA A 1 81 ? -15.021 -0.787 12.179 1.00 86.62 81 ALA A O 1
ATOM 614 N N . ASP A 1 82 ? -16.539 0.189 13.522 1.00 86.06 82 ASP A N 1
ATOM 615 C CA . ASP A 1 82 ? -15.624 0.521 14.626 1.00 86.06 82 ASP A CA 1
ATOM 616 C C . ASP A 1 82 ? -14.425 1.404 14.235 1.00 86.06 82 ASP A C 1
ATOM 618 O O . ASP A 1 82 ? -13.349 1.310 14.824 1.00 86.06 82 ASP A O 1
ATOM 622 N N . GLY A 1 83 ? -14.593 2.261 13.222 1.00 85.19 83 GLY A N 1
ATOM 623 C CA . GLY A 1 83 ? -13.541 3.177 12.766 1.00 85.19 83 GLY A CA 1
ATOM 624 C C . GLY A 1 83 ? -12.405 2.492 12.003 1.00 85.19 83 GLY A C 1
ATOM 625 O O . GLY A 1 83 ? -11.355 3.097 11.798 1.00 85.19 83 GLY A O 1
ATOM 626 N N . LYS A 1 84 ? -12.598 1.238 11.582 1.00 93.06 84 LYS A N 1
ATOM 627 C CA . LYS A 1 84 ? -11.638 0.519 10.744 1.00 93.06 84 LYS A CA 1
ATOM 628 C C . LYS A 1 84 ? -11.757 0.940 9.285 1.00 93.06 84 LYS A C 1
ATOM 630 O O . LYS A 1 84 ? -12.816 1.359 8.827 1.00 93.06 84 LYS A O 1
ATOM 635 N N . THR A 1 85 ? -10.680 0.752 8.537 1.00 95.38 85 THR A N 1
ATOM 636 C CA . THR A 1 85 ? -10.660 0.919 7.084 1.00 95.38 85 THR A CA 1
ATOM 637 C C . THR A 1 85 ? -10.115 -0.344 6.435 1.00 95.38 85 THR A C 1
ATOM 639 O O . THR A 1 85 ? -9.050 -0.838 6.802 1.00 95.38 85 THR A O 1
ATOM 642 N N . GLU A 1 86 ? -10.851 -0.856 5.457 1.00 96.56 86 GLU A N 1
ATOM 643 C CA . GLU A 1 86 ? -10.400 -1.889 4.537 1.00 96.56 86 GLU A CA 1
ATOM 644 C C . GLU A 1 86 ? -9.751 -1.239 3.316 1.00 96.56 86 GLU A C 1
ATOM 646 O O . GLU A 1 86 ? -10.338 -0.383 2.650 1.00 96.56 86 GLU A O 1
ATOM 651 N N . VAL A 1 87 ? -8.529 -1.663 3.012 1.00 97.38 87 VAL A N 1
ATOM 652 C CA . VAL A 1 87 ? -7.722 -1.153 1.907 1.00 97.38 87 VAL A CA 1
ATOM 653 C C . VAL A 1 87 ? -7.395 -2.309 0.975 1.00 97.38 87 VAL A C 1
ATOM 655 O O . VAL A 1 87 ? -6.731 -3.266 1.370 1.00 97.38 87 VAL A O 1
ATOM 658 N N . VAL A 1 88 ? -7.834 -2.222 -0.278 1.00 98.19 88 VAL A N 1
ATOM 659 C CA . VAL A 1 88 ? -7.452 -3.181 -1.322 1.00 98.19 88 VAL A CA 1
ATOM 660 C C . VAL A 1 88 ? -6.292 -2.603 -2.111 1.00 98.19 88 VAL A C 1
ATOM 662 O O . VAL A 1 88 ? -6.394 -1.509 -2.672 1.00 98.19 88 VAL A O 1
ATOM 665 N N . LEU A 1 89 ? -5.201 -3.358 -2.183 1.00 98.44 89 LEU A N 1
ATOM 666 C CA . LEU A 1 89 ? -3.944 -2.936 -2.781 1.00 98.44 89 LEU A CA 1
ATOM 667 C C . LEU A 1 89 ? -3.557 -3.862 -3.925 1.00 98.44 89 LEU A C 1
ATOM 669 O O . LEU A 1 89 ? -3.643 -5.083 -3.814 1.00 98.44 89 LEU A O 1
ATOM 673 N N . GLU A 1 90 ? -3.077 -3.277 -5.012 1.00 98.44 90 GLU A N 1
ATOM 674 C CA . GLU A 1 90 ? -2.432 -3.997 -6.102 1.00 98.44 90 GLU A CA 1
ATOM 675 C C . GLU A 1 90 ? -0.919 -3.824 -6.007 1.00 98.44 90 GLU A C 1
ATOM 677 O O . GLU A 1 90 ? -0.405 -2.705 -5.976 1.00 98.44 90 GLU A O 1
ATOM 682 N N . LEU A 1 91 ? -0.199 -4.938 -5.956 1.00 97.88 91 LEU A N 1
ATOM 683 C CA . LEU A 1 91 ? 1.240 -4.968 -5.770 1.00 97.88 91 LEU A CA 1
ATOM 684 C C . LEU A 1 91 ? 1.972 -5.010 -7.111 1.00 97.88 91 LEU A C 1
ATOM 686 O O . LEU A 1 91 ? 1.553 -5.649 -8.077 1.00 97.88 91 LEU A O 1
ATOM 690 N N . SER A 1 92 ? 3.122 -4.349 -7.157 1.00 96.62 92 SER A N 1
ATOM 691 C CA . SER A 1 92 ? 4.040 -4.373 -8.292 1.00 96.62 92 SER A CA 1
ATOM 692 C C . SER A 1 92 ? 5.481 -4.152 -7.829 1.00 96.62 92 SER A C 1
ATOM 694 O O . SER A 1 92 ? 5.720 -3.691 -6.716 1.00 96.62 92 SER A O 1
ATOM 696 N N . GLY A 1 93 ? 6.460 -4.474 -8.678 1.00 93.88 93 GLY A N 1
ATOM 697 C CA . GLY A 1 93 ? 7.876 -4.396 -8.298 1.00 93.88 93 GLY A CA 1
ATOM 698 C C . GLY A 1 93 ? 8.282 -5.460 -7.268 1.00 93.88 93 GLY A C 1
ATOM 699 O O . GLY A 1 93 ? 7.450 -6.200 -6.756 1.00 93.88 93 GLY A O 1
ATOM 700 N N . GLY A 1 94 ? 9.584 -5.609 -7.022 1.00 91.00 94 GLY A N 1
ATOM 701 C CA . GLY A 1 94 ? 10.126 -6.508 -5.991 1.00 91.00 94 GLY A CA 1
ATOM 702 C C . GLY A 1 94 ? 9.999 -8.019 -6.249 1.00 91.00 94 GLY A C 1
ATOM 703 O O . GLY A 1 94 ? 10.702 -8.781 -5.605 1.00 91.00 94 GLY A O 1
ATOM 704 N N . MET A 1 95 ? 9.175 -8.462 -7.208 1.00 94.62 95 MET A N 1
ATOM 705 C CA . MET A 1 95 ? 8.819 -9.878 -7.456 1.00 94.62 95 MET A CA 1
ATOM 706 C C . MET A 1 95 ? 9.515 -10.513 -8.672 1.00 94.62 95 MET A C 1
ATOM 708 O O . MET A 1 95 ? 9.114 -11.570 -9.153 1.00 94.62 95 MET A O 1
ATOM 712 N N . GLY A 1 96 ? 10.557 -9.873 -9.205 1.00 90.31 96 GLY A N 1
ATOM 713 C CA . GLY A 1 96 ? 11.248 -10.340 -10.408 1.00 90.31 96 GLY A CA 1
ATOM 714 C C . GLY A 1 96 ? 10.454 -10.119 -11.704 1.00 90.31 96 GLY A C 1
ATOM 715 O O . GLY A 1 96 ? 9.571 -9.267 -11.780 1.00 90.31 96 GLY A O 1
ATOM 716 N N . ARG A 1 97 ? 10.833 -10.848 -12.764 1.00 89.62 97 ARG A N 1
ATOM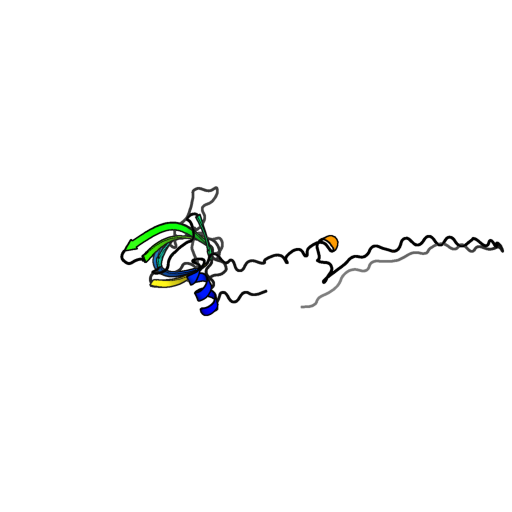 717 C CA . ARG A 1 97 ? 10.268 -10.711 -14.127 1.00 89.62 97 ARG A CA 1
ATOM 718 C C . ARG A 1 97 ? 9.254 -11.803 -14.495 1.00 89.62 97 ARG A C 1
ATOM 720 O O . ARG A 1 97 ? 8.694 -11.753 -15.585 1.00 89.62 97 ARG A O 1
ATOM 727 N N . GLY A 1 98 ? 9.076 -12.803 -13.632 1.00 92.25 98 GLY A N 1
ATOM 728 C CA . GLY A 1 98 ? 8.168 -13.925 -13.864 1.00 92.25 98 GLY A CA 1
ATOM 729 C C . GLY A 1 98 ? 6.705 -13.583 -13.578 1.00 92.25 98 GLY A C 1
ATOM 730 O O . GLY A 1 98 ? 6.387 -12.515 -13.060 1.00 92.25 98 GLY A O 1
ATOM 731 N N . LEU A 1 99 ? 5.818 -14.530 -13.893 1.00 94.50 99 LEU A N 1
ATOM 732 C CA . LEU A 1 99 ? 4.390 -14.486 -13.539 1.00 94.50 99 LEU A CA 1
ATOM 733 C C . LEU A 1 99 ? 4.076 -15.268 -12.255 1.00 94.50 99 LEU A C 1
ATOM 735 O O . LEU A 1 99 ? 2.921 -15.539 -11.949 1.00 94.50 99 LEU A O 1
ATOM 739 N N .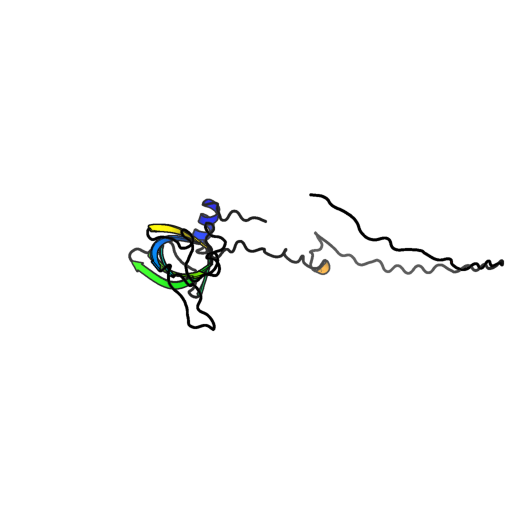 THR A 1 100 ? 5.112 -15.632 -11.505 1.00 94.81 100 THR A N 1
ATOM 740 C CA . THR A 1 100 ? 5.008 -16.297 -10.210 1.00 94.81 100 THR A CA 1
ATOM 741 C C . THR A 1 100 ? 5.832 -15.495 -9.219 1.00 94.81 100 THR A C 1
ATOM 743 O O . THR A 1 100 ? 7.020 -15.265 -9.453 1.00 94.81 100 THR A O 1
ATOM 746 N N . ALA A 1 101 ? 5.199 -15.047 -8.136 1.00 93.25 101 ALA A N 1
ATOM 747 C CA . ALA A 1 101 ? 5.891 -14.324 -7.081 1.00 93.25 101 ALA A CA 1
ATOM 748 C C . ALA A 1 101 ? 6.857 -15.267 -6.339 1.00 93.25 101 ALA A C 1
ATOM 750 O O . ALA A 1 101 ? 6.451 -16.371 -5.965 1.00 93.25 101 ALA A O 1
ATOM 751 N N . PRO A 1 102 ? 8.110 -14.855 -6.080 1.00 93.81 102 PRO A N 1
ATOM 752 C CA . PRO A 1 102 ? 8.984 -15.587 -5.175 1.00 93.81 102 PRO A CA 1
ATOM 753 C C . PRO A 1 102 ? 8.391 -15.629 -3.754 1.00 93.81 102 PRO A C 1
ATOM 755 O O . PRO A 1 102 ? 7.797 -14.630 -3.321 1.00 93.81 102 PRO A O 1
ATOM 758 N N . PRO A 1 103 ? 8.580 -16.732 -3.003 1.00 90.88 103 PRO A N 1
ATOM 759 C CA . PRO A 1 103 ? 8.134 -16.834 -1.613 1.00 90.88 103 PRO A CA 1
ATOM 760 C C . PRO A 1 103 ? 8.592 -15.643 -0.757 1.00 90.88 103 PRO A C 1
ATOM 762 O O . PRO A 1 103 ? 9.697 -15.133 -0.938 1.00 90.88 103 PRO A O 1
ATOM 765 N N . GLY A 1 104 ? 7.726 -15.175 0.147 1.00 91.25 104 GLY A N 1
ATOM 766 C CA . GLY A 1 104 ? 7.989 -14.035 1.039 1.00 91.25 104 GLY A CA 1
ATOM 767 C C . GLY A 1 104 ? 7.891 -12.646 0.393 1.00 91.25 104 GLY A C 1
ATOM 768 O O . GLY A 1 104 ? 7.925 -11.633 1.097 1.00 91.25 104 GLY A O 1
ATOM 769 N N . THR A 1 105 ? 7.735 -12.559 -0.934 1.00 93.81 105 THR A N 1
ATOM 770 C CA . THR A 1 105 ? 7.640 -11.251 -1.601 1.00 93.81 105 THR A CA 1
ATOM 771 C C . THR A 1 105 ? 6.243 -10.646 -1.495 1.00 93.81 105 THR A C 1
ATOM 773 O O . THR A 1 105 ? 6.114 -9.437 -1.327 1.00 93.81 105 THR A O 1
ATOM 776 N N . VAL A 1 106 ? 5.191 -11.461 -1.581 1.00 96.69 106 VAL A N 1
ATOM 777 C CA . VAL A 1 106 ? 3.807 -11.017 -1.357 1.00 96.69 106 VAL A CA 1
ATOM 778 C C . VAL A 1 106 ? 3.483 -11.191 0.130 1.00 96.69 106 VAL A C 1
ATOM 780 O O . VAL A 1 106 ? 3.749 -12.276 0.644 1.00 96.69 106 VAL A O 1
ATOM 783 N N . PRO A 1 107 ? 2.935 -10.169 0.815 1.00 97.12 107 PRO A N 1
ATOM 784 C CA . PRO A 1 107 ? 2.495 -10.304 2.200 1.00 97.12 107 PRO A CA 1
ATOM 785 C C . PRO A 1 107 ? 1.470 -11.426 2.386 1.00 97.12 107 PRO A C 1
ATOM 787 O O . PRO A 1 107 ? 0.561 -11.586 1.566 1.00 97.12 107 PRO A O 1
ATOM 790 N N . GLU A 1 108 ? 1.615 -12.186 3.466 1.00 96.81 108 GLU A N 1
ATOM 791 C CA . GLU A 1 108 ? 0.741 -13.322 3.772 1.00 96.81 108 GLU A CA 1
ATOM 792 C C . GLU A 1 108 ? -0.459 -12.903 4.627 1.00 96.81 108 GLU A C 1
ATOM 794 O O . GLU A 1 108 ? -0.421 -11.903 5.340 1.00 96.81 108 GLU A O 1
ATOM 799 N N . VAL A 1 109 ? -1.546 -13.678 4.580 1.00 98.12 109 VAL A N 1
ATOM 800 C CA . VAL A 1 109 ? -2.708 -13.443 5.450 1.00 98.12 109 VAL A CA 1
ATOM 801 C C . VAL A 1 109 ? -2.294 -13.565 6.919 1.00 98.12 109 VAL A C 1
ATOM 803 O O . VAL A 1 109 ? -1.640 -14.526 7.312 1.00 98.12 109 VAL A O 1
ATOM 806 N N . GLY A 1 110 ? -2.702 -12.592 7.733 1.00 97.62 110 GLY A N 1
ATOM 807 C CA . GLY A 1 110 ? -2.310 -12.449 9.135 1.00 97.62 110 GLY A CA 1
ATOM 808 C C . GLY A 1 110 ? -1.018 -11.658 9.344 1.00 97.62 110 GLY A C 1
ATOM 809 O O . GLY A 1 110 ? -0.689 -11.337 10.484 1.00 97.62 110 GLY A O 1
ATOM 810 N N . GLU A 1 111 ? -0.296 -11.306 8.277 1.00 97.56 111 GLU A N 1
ATOM 811 C CA . GLU A 1 111 ? 0.886 -10.460 8.385 1.00 97.56 111 GLU A CA 1
ATOM 812 C C . GLU A 1 111 ? 0.490 -9.017 8.712 1.00 97.56 111 GLU A C 1
ATOM 814 O O . GLU A 1 111 ? -0.354 -8.412 8.044 1.00 97.56 111 GLU A O 1
ATOM 819 N N . ARG A 1 112 ? 1.147 -8.447 9.724 1.00 96.81 112 ARG A N 1
ATOM 820 C CA . ARG A 1 112 ? 1.052 -7.026 10.048 1.00 96.81 112 ARG A CA 1
ATOM 821 C C . ARG A 1 112 ? 2.087 -6.243 9.250 1.00 96.81 112 ARG A C 1
ATOM 823 O O . ARG A 1 112 ? 3.286 -6.433 9.446 1.00 96.81 112 ARG A O 1
ATOM 830 N N . ILE A 1 113 ? 1.632 -5.326 8.402 1.00 96.00 113 ILE A N 1
ATOM 831 C CA . ILE A 1 113 ? 2.495 -4.533 7.520 1.00 96.00 113 ILE A CA 1
ATOM 832 C C . ILE A 1 113 ? 2.361 -3.034 7.781 1.00 96.00 113 ILE A C 1
ATOM 834 O O . ILE A 1 113 ? 1.282 -2.537 8.100 1.00 96.00 113 ILE A O 1
ATOM 838 N N . CYS A 1 114 ? 3.472 -2.314 7.613 1.00 95.31 114 CYS A N 1
ATOM 839 C CA . CYS A 1 114 ? 3.506 -0.855 7.564 1.00 95.31 114 CYS A CA 1
ATOM 840 C C . CYS A 1 114 ? 3.568 -0.399 6.103 1.00 95.31 114 CYS A C 1
ATOM 842 O O . CYS A 1 114 ? 4.388 -0.907 5.323 1.00 95.31 114 CYS A O 1
ATOM 844 N N . LEU A 1 115 ? 2.701 0.547 5.751 1.00 95.00 115 LEU A N 1
ATOM 845 C CA . LEU A 1 115 ? 2.619 1.160 4.433 1.00 95.00 115 LEU A CA 1
ATOM 846 C C . LEU A 1 115 ? 2.664 2.678 4.562 1.00 95.00 115 LEU A C 1
ATOM 848 O O . LEU A 1 115 ? 2.040 3.250 5.451 1.00 95.00 115 LEU 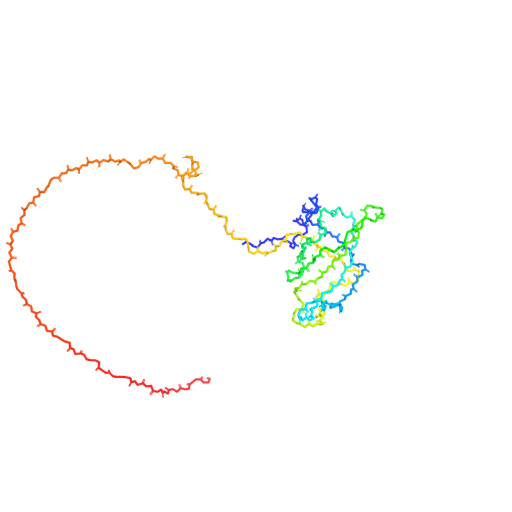A O 1
ATOM 852 N N . THR A 1 116 ? 3.376 3.331 3.652 1.00 94.00 116 THR A N 1
ATOM 853 C CA . THR A 1 116 ? 3.541 4.786 3.651 1.00 94.00 116 THR A CA 1
ATOM 854 C C . THR A 1 116 ? 3.599 5.352 2.237 1.00 94.00 116 THR A C 1
ATOM 856 O O . THR A 1 116 ? 4.009 4.670 1.300 1.00 94.00 116 THR A O 1
ATOM 859 N N . THR A 1 117 ? 3.188 6.605 2.056 1.00 92.19 117 THR A N 1
ATOM 860 C CA . THR A 1 117 ? 3.386 7.366 0.809 1.00 92.19 117 THR A CA 1
ATOM 861 C C . THR A 1 117 ? 4.848 7.757 0.584 1.00 92.19 117 THR A C 1
ATOM 863 O O . THR A 1 117 ? 5.223 8.174 -0.515 1.00 92.19 117 THR A O 1
ATOM 866 N N . LEU A 1 118 ? 5.687 7.612 1.609 1.00 85.94 118 LEU A N 1
ATOM 867 C CA . LEU A 1 118 ? 7.090 7.983 1.586 1.00 85.94 118 LEU A CA 1
ATOM 868 C C . LEU A 1 118 ? 7.902 6.953 0.801 1.00 85.94 118 LEU A C 1
ATOM 870 O O . LEU A 1 118 ? 8.084 5.811 1.218 1.00 85.94 118 LEU A O 1
ATOM 874 N N . ALA A 1 119 ? 8.403 7.372 -0.356 1.00 79.94 119 ALA A N 1
ATOM 875 C CA . ALA A 1 119 ? 9.341 6.581 -1.134 1.00 79.94 119 ALA A CA 1
ATOM 876 C C . ALA A 1 119 ? 10.769 6.791 -0.616 1.00 79.94 119 ALA A C 1
ATOM 878 O O . ALA A 1 119 ? 11.202 7.929 -0.438 1.00 79.94 119 ALA A O 1
ATOM 879 N N . ASP A 1 120 ? 11.547 5.715 -0.518 1.00 68.81 120 ASP A N 1
ATOM 880 C CA . ASP A 1 120 ? 12.993 5.762 -0.232 1.00 68.81 120 ASP A CA 1
ATOM 881 C C . ASP A 1 120 ? 13.837 6.146 -1.472 1.00 68.81 120 ASP A C 1
ATOM 883 O O . ASP A 1 120 ? 14.994 5.764 -1.644 1.00 68.81 120 ASP A O 1
ATOM 887 N N . GLY A 1 121 ? 13.225 6.873 -2.410 1.00 65.75 121 GLY A N 1
ATOM 888 C CA . GLY A 1 121 ? 13.860 7.285 -3.655 1.00 65.75 121 GLY A CA 1
ATOM 889 C C . GLY A 1 121 ? 14.887 8.394 -3.439 1.00 65.75 121 GLY A C 1
ATOM 890 O O . GLY A 1 121 ? 14.722 9.262 -2.581 1.00 65.75 121 GLY A O 1
ATOM 891 N N . PHE A 1 122 ? 15.930 8.405 -4.273 1.00 62.72 122 PHE A N 1
ATOM 892 C CA . PHE A 1 122 ? 16.868 9.523 -4.334 1.00 62.72 122 PHE A CA 1
ATOM 893 C C . PHE A 1 122 ? 16.112 10.821 -4.641 1.00 62.72 122 PHE A C 1
ATOM 895 O O . PHE A 1 122 ? 15.519 10.970 -5.711 1.00 62.72 122 PHE A O 1
ATOM 902 N N . LEU A 1 123 ? 16.162 11.764 -3.704 1.00 67.25 123 LEU A N 1
ATOM 903 C CA . LEU A 1 123 ? 15.749 13.139 -3.938 1.00 67.25 123 LEU A CA 1
ATOM 904 C C . LEU A 1 123 ? 16.969 13.906 -4.461 1.00 67.25 123 LEU A C 1
ATOM 906 O O . LEU A 1 123 ? 18.009 13.887 -3.792 1.00 67.25 123 LEU A O 1
ATOM 910 N N . PRO A 1 124 ? 16.880 14.564 -5.632 1.00 66.00 124 PRO A N 1
ATOM 911 C CA . PRO A 1 124 ? 17.949 15.444 -6.074 1.00 66.00 124 PRO A CA 1
ATOM 912 C C . PRO A 1 124 ? 18.178 16.522 -5.014 1.00 66.00 124 PRO A C 1
ATOM 914 O O . PRO A 1 124 ? 17.240 16.950 -4.336 1.00 66.00 124 PRO A O 1
ATOM 917 N N . ALA A 1 125 ? 19.433 16.948 -4.860 1.00 76.44 125 ALA A N 1
ATOM 918 C CA . ALA A 1 125 ? 19.739 18.083 -4.003 1.00 76.44 125 ALA A CA 1
ATOM 919 C C . ALA A 1 125 ? 18.864 19.274 -4.426 1.00 76.44 125 ALA A C 1
ATOM 921 O O . ALA A 1 125 ? 18.715 19.535 -5.623 1.00 76.44 125 ALA A O 1
ATOM 922 N N . GLY A 1 126 ? 18.266 19.965 -3.452 1.00 77.75 126 GLY A N 1
ATOM 923 C CA . GLY A 1 126 ? 17.535 21.196 -3.732 1.00 77.75 126 GLY A CA 1
ATOM 924 C C . GLY A 1 126 ? 18.455 22.178 -4.453 1.00 77.75 126 GLY A C 1
ATOM 925 O O . GLY A 1 126 ? 19.629 22.299 -4.097 1.00 77.75 126 GLY A O 1
ATOM 926 N N . ALA A 1 127 ? 17.945 22.850 -5.483 1.00 82.12 127 ALA A N 1
ATOM 927 C CA . ALA A 1 127 ? 18.689 23.933 -6.105 1.00 82.12 127 ALA A CA 1
ATOM 928 C C . ALA A 1 127 ? 18.842 25.060 -5.078 1.00 82.12 127 ALA A C 1
ATOM 930 O O . ALA A 1 127 ? 17.858 25.481 -4.466 1.00 82.12 127 ALA A O 1
ATOM 931 N N . PHE A 1 128 ? 20.071 25.529 -4.870 1.00 79.69 128 PHE A N 1
ATOM 932 C CA . PHE A 1 128 ? 20.275 26.751 -4.105 1.00 79.69 128 PHE A CA 1
ATOM 933 C C . PHE A 1 128 ? 19.683 27.937 -4.886 1.00 79.69 128 PHE A C 1
ATOM 935 O O . PHE A 1 128 ? 19.783 27.940 -6.117 1.00 79.69 128 PHE A O 1
ATOM 942 N N . PRO A 1 129 ? 19.065 28.920 -4.201 1.00 82.44 129 PRO A N 1
ATOM 943 C CA . PRO A 1 129 ? 18.641 30.162 -4.844 1.00 82.44 129 PRO A CA 1
ATOM 944 C C . PRO A 1 129 ? 19.840 30.853 -5.501 1.00 82.44 129 PRO A C 1
ATOM 946 O O . PRO A 1 129 ? 20.979 30.687 -5.046 1.00 82.44 129 PRO A O 1
ATOM 949 N N . ALA A 1 130 ? 19.600 31.623 -6.564 1.00 80.12 130 ALA A N 1
ATOM 950 C CA . ALA A 1 130 ? 20.661 32.415 -7.173 1.00 80.12 130 ALA A CA 1
ATOM 951 C C . ALA A 1 130 ? 21.231 33.414 -6.143 1.00 80.12 130 ALA A C 1
ATOM 953 O O . ALA A 1 130 ? 20.512 33.817 -5.228 1.00 80.12 130 ALA A O 1
ATOM 954 N N . PRO A 1 131 ? 22.503 33.837 -6.245 1.00 74.38 131 PRO A N 1
ATOM 955 C CA . PRO A 1 131 ? 23.099 34.792 -5.306 1.00 74.38 131 PRO A CA 1
ATOM 956 C C . PRO A 1 131 ? 22.273 36.074 -5.127 1.00 74.38 131 PRO A C 1
ATOM 958 O O . PRO A 1 131 ? 22.154 36.581 -4.017 1.00 74.38 131 PRO A O 1
ATOM 961 N N . GLU A 1 132 ? 21.628 36.552 -6.189 1.00 74.00 132 GLU A N 1
ATOM 962 C CA . GLU A 1 132 ? 20.743 37.723 -6.190 1.00 74.00 132 GLU A CA 1
ATOM 963 C C . GLU A 1 132 ? 19.434 37.483 -5.418 1.00 74.00 132 GLU A C 1
ATOM 965 O O . GLU A 1 132 ? 18.778 38.425 -4.976 1.00 74.00 132 GLU A O 1
ATOM 970 N N . GLU A 1 133 ? 19.064 36.215 -5.255 1.00 77.31 133 GLU A N 1
ATOM 971 C CA . GLU A 1 133 ? 17.930 35.730 -4.471 1.00 77.31 133 GLU A CA 1
ATOM 972 C C . GLU A 1 133 ? 18.354 35.320 -3.048 1.00 77.31 133 GLU A C 1
ATOM 974 O O . GLU A 1 133 ? 17.496 35.054 -2.201 1.00 77.31 133 GLU A O 1
ATOM 979 N N . THR A 1 134 ? 19.662 35.291 -2.746 1.00 76.62 134 THR A N 1
ATOM 980 C CA . THR A 1 134 ? 20.144 35.102 -1.375 1.00 76.62 134 THR A CA 1
ATOM 981 C C . THR A 1 134 ? 20.014 36.417 -0.598 1.00 76.62 134 THR A C 1
ATOM 983 O O . THR A 1 134 ? 20.529 37.447 -1.034 1.00 76.62 134 THR A O 1
ATOM 986 N N . PRO A 1 135 ? 19.328 36.439 0.562 1.00 77.75 135 PRO A N 1
ATOM 987 C CA . PRO A 1 135 ? 19.200 37.649 1.365 1.00 77.75 135 PRO A CA 1
ATOM 988 C C . PRO A 1 135 ? 20.560 38.277 1.700 1.00 77.75 135 PRO A C 1
ATOM 990 O O . PRO A 1 135 ? 21.541 37.579 1.967 1.00 77.75 135 PRO A O 1
ATOM 993 N N . TRP A 1 136 ? 20.591 39.611 1.766 1.00 69.19 136 TRP A N 1
ATOM 994 C CA . TRP A 1 136 ? 21.793 40.432 1.974 1.00 69.19 136 TRP A CA 1
ATOM 995 C C . TRP A 1 136 ? 22.632 40.061 3.211 1.00 69.19 136 TRP A C 1
ATOM 997 O O . TRP A 1 136 ? 23.820 40.365 3.264 1.00 69.19 136 TRP A O 1
ATOM 1007 N N . THR A 1 137 ? 22.040 39.377 4.190 1.00 70.81 137 THR A N 1
ATOM 1008 C CA . THR A 1 137 ? 22.705 38.921 5.418 1.00 70.81 137 THR A CA 1
ATOM 1009 C C . THR A 1 137 ? 23.445 37.587 5.275 1.00 70.81 137 THR A C 1
ATOM 1011 O O . THR A 1 137 ? 24.140 37.192 6.208 1.00 70.81 137 THR A O 1
ATOM 1014 N N . HIS A 1 138 ? 23.309 36.887 4.142 1.00 71.75 138 HIS A N 1
ATOM 1015 C CA . HIS A 1 138 ? 23.880 35.553 3.927 1.00 71.75 138 HIS A CA 1
ATOM 1016 C C . HIS A 1 138 ? 24.679 35.386 2.618 1.00 71.75 138 HIS A C 1
ATOM 1018 O O . HIS A 1 138 ? 25.304 34.336 2.471 1.00 71.75 138 HIS A O 1
ATOM 1024 N N . GLY A 1 139 ? 24.713 36.366 1.692 1.00 67.25 139 GLY A N 1
ATOM 1025 C CA . GLY A 1 139 ? 25.386 36.135 0.397 1.00 67.25 139 GLY A CA 1
ATOM 1026 C C . GLY A 1 139 ? 25.624 37.270 -0.623 1.00 67.25 139 GLY A C 1
ATOM 1027 O O . GLY A 1 139 ? 26.359 37.009 -1.569 1.00 67.25 139 GLY A O 1
ATOM 1028 N N . GLY A 1 140 ? 25.129 38.509 -0.454 1.00 57.38 140 GLY A N 1
ATOM 1029 C CA . GLY A 1 140 ? 25.541 39.704 -1.251 1.00 57.38 140 GLY A CA 1
ATOM 1030 C C . GLY A 1 140 ? 24.405 40.385 -2.047 1.00 57.38 140 GLY A C 1
ATOM 1031 O O . GLY A 1 140 ? 23.404 39.722 -2.283 1.00 57.38 140 GLY A O 1
ATOM 1032 N N . PRO A 1 141 ? 24.482 41.690 -2.434 1.00 54.75 141 PRO A N 1
ATOM 1033 C CA . PRO A 1 141 ? 25.670 42.389 -2.959 1.00 54.75 141 PRO A CA 1
ATOM 1034 C C . PRO A 1 141 ? 26.006 43.735 -2.257 1.00 54.75 141 PRO A C 1
ATOM 1036 O O . PRO A 1 141 ? 25.156 44.345 -1.608 1.00 54.75 141 PRO A O 1
ATOM 1039 N N . PRO A 1 142 ? 27.220 44.286 -2.461 1.00 58.28 142 PRO A N 1
ATOM 1040 C CA . PRO A 1 142 ? 27.241 45.477 -3.318 1.00 58.28 142 PRO A CA 1
ATOM 1041 C C . PRO A 1 142 ? 28.096 45.296 -4.578 1.00 58.28 142 PRO A C 1
ATOM 1043 O O . PRO A 1 142 ? 29.100 44.589 -4.589 1.00 58.28 142 PRO A O 1
ATOM 1046 N N . ALA A 1 143 ? 27.637 45.941 -5.653 1.00 64.56 143 ALA A N 1
ATOM 1047 C CA . ALA A 1 143 ? 28.175 45.861 -7.005 1.00 64.56 143 ALA A CA 1
ATOM 1048 C C . ALA A 1 143 ? 29.672 46.194 -7.094 1.00 64.56 143 ALA A C 1
ATOM 1050 O O . ALA A 1 143 ? 30.200 46.991 -6.318 1.00 64.56 143 ALA A O 1
ATOM 1051 N N . ALA A 1 144 ? 30.326 45.626 -8.111 1.00 59.47 144 ALA A N 1
ATOM 1052 C CA . ALA A 1 144 ? 31.677 45.992 -8.502 1.00 59.47 144 ALA A CA 1
ATOM 1053 C C . ALA A 1 144 ? 31.797 47.517 -8.637 1.00 59.47 144 ALA A C 1
ATOM 1055 O O . ALA A 1 144 ? 31.090 48.141 -9.432 1.00 59.47 144 ALA A O 1
ATOM 1056 N N . THR A 1 145 ? 32.714 48.116 -7.880 1.00 49.34 145 THR A N 1
ATOM 1057 C CA . THR A 1 145 ? 33.181 49.477 -8.130 1.00 49.34 145 THR A CA 1
ATOM 1058 C C . THR A 1 145 ? 33.708 49.537 -9.562 1.00 49.34 145 THR A C 1
ATOM 1060 O O . THR A 1 145 ? 34.800 49.050 -9.853 1.00 49.34 145 THR A O 1
ATOM 1063 N N . ALA A 1 146 ? 32.936 50.134 -10.469 1.00 55.06 146 ALA A N 1
ATOM 1064 C CA . ALA A 1 146 ? 33.433 50.5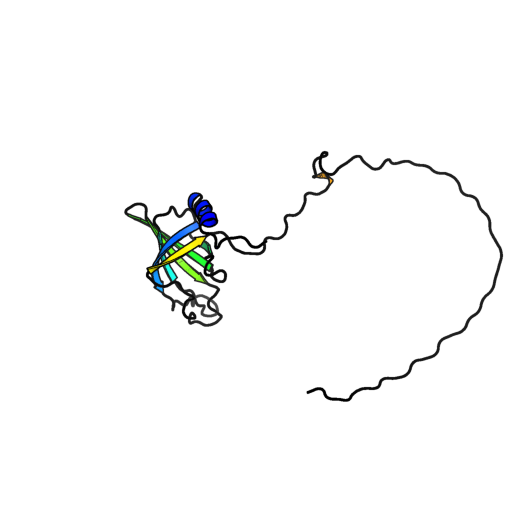97 -11.753 1.00 55.06 146 ALA A CA 1
ATOM 1065 C C . ALA A 1 146 ? 34.419 51.743 -11.486 1.00 55.06 146 ALA A C 1
ATOM 1067 O O . ALA A 1 146 ? 34.030 52.901 -11.363 1.00 55.06 146 ALA A O 1
ATOM 1068 N N . GLY A 1 147 ? 35.698 51.415 -11.331 1.00 39.97 147 GLY A N 1
ATOM 1069 C CA . GLY A 1 147 ? 36.772 52.400 -11.333 1.00 39.97 147 GLY A CA 1
ATOM 1070 C C . GLY A 1 147 ? 37.392 52.470 -12.725 1.00 39.97 147 GLY A C 1
ATOM 1071 O O . GLY A 1 147 ? 38.061 51.513 -13.113 1.00 39.97 147 GLY A O 1
ATOM 1072 N N . PRO A 1 148 ? 37.229 53.559 -13.498 1.00 53.88 148 PRO A N 1
ATOM 1073 C CA . PRO A 1 148 ? 38.089 53.790 -14.638 1.00 53.88 148 PRO A CA 1
ATOM 1074 C C . PRO A 1 148 ? 39.388 54.392 -14.100 1.00 53.88 148 PRO A C 1
ATOM 1076 O O . PRO A 1 148 ? 39.418 55.534 -13.651 1.00 53.88 148 PRO A O 1
ATOM 1079 N N . MET A 1 149 ? 40.483 53.643 -14.159 1.00 43.47 149 MET A N 1
ATOM 1080 C CA . MET A 1 149 ? 41.806 54.259 -14.163 1.00 43.47 149 MET A CA 1
ATOM 1081 C C . MET A 1 149 ? 42.528 53.871 -15.442 1.00 43.47 149 MET A C 1
ATOM 1083 O O . MET A 1 149 ? 43.251 52.883 -15.518 1.00 43.47 149 MET A O 1
ATOM 1087 N N . ALA A 1 150 ? 42.301 54.700 -16.458 1.00 50.28 150 ALA A N 1
ATOM 1088 C CA . ALA A 1 150 ? 43.254 54.890 -17.531 1.00 50.28 150 ALA A CA 1
ATOM 1089 C C . ALA A 1 150 ? 44.558 55.464 -16.944 1.00 50.28 150 ALA A C 1
ATOM 1091 O O . ALA A 1 150 ? 44.535 56.448 -16.204 1.00 50.28 150 ALA A O 1
ATOM 1092 N N . GLY A 1 151 ? 45.685 54.857 -17.305 1.00 35.41 151 GLY A N 1
ATOM 1093 C CA . GLY A 1 151 ? 47.041 55.359 -17.085 1.00 35.41 151 GLY A CA 1
ATOM 1094 C C . GLY A 1 151 ? 47.970 54.782 -18.164 1.00 35.41 151 GLY A C 1
ATOM 1095 O O . GLY A 1 151 ? 47.716 53.668 -18.620 1.00 35.41 151 GLY A O 1
ATOM 1096 N N . PRO A 1 152 ? 48.954 55.544 -18.671 1.00 46.78 152 PRO A N 1
ATOM 1097 C CA . PRO A 1 152 ? 49.206 55.607 -20.109 1.00 46.78 152 PRO A CA 1
ATOM 1098 C C . PRO A 1 152 ? 50.325 54.691 -20.623 1.00 46.78 152 PRO A C 1
ATOM 1100 O O . PRO A 1 152 ? 51.172 54.199 -19.883 1.00 46.78 152 PRO A O 1
ATOM 1103 N N . ALA A 1 153 ? 50.318 54.528 -21.947 1.00 48.62 153 ALA A N 1
ATOM 1104 C CA . ALA A 1 153 ? 51.335 53.858 -22.745 1.00 48.62 153 ALA A CA 1
ATOM 1105 C C . ALA A 1 153 ? 52.752 54.420 -22.525 1.00 48.62 153 ALA A C 1
ATOM 1107 O O . ALA A 1 153 ? 52.950 55.625 -22.374 1.00 48.62 153 ALA A O 1
ATOM 1108 N N . THR A 1 154 ? 53.757 53.548 -22.624 1.00 38.50 154 THR A N 1
ATOM 1109 C CA . THR A 1 154 ? 55.118 53.930 -23.015 1.00 38.50 154 THR A CA 1
ATOM 1110 C C . THR A 1 154 ? 55.697 52.873 -23.948 1.00 38.50 154 THR A C 1
ATOM 1112 O O . THR A 1 154 ? 55.761 51.686 -23.641 1.00 38.50 154 THR A O 1
ATOM 1115 N N . THR A 1 155 ? 56.073 53.365 -25.119 1.00 38.94 155 THR A N 1
ATOM 1116 C CA . THR A 1 155 ? 56.730 52.716 -26.248 1.00 38.94 155 THR A CA 1
ATOM 1117 C C . THR A 1 155 ? 58.206 52.455 -25.944 1.00 38.94 155 THR A C 1
ATOM 1119 O O . THR A 1 155 ? 58.883 53.356 -25.460 1.00 38.94 155 THR A O 1
ATOM 1122 N N . ALA A 1 156 ? 58.735 51.294 -26.336 1.00 34.72 156 ALA A N 1
ATOM 1123 C CA . ALA A 1 156 ? 60.134 51.135 -26.750 1.00 34.72 156 ALA A CA 1
ATOM 1124 C C . ALA A 1 156 ? 60.292 49.820 -27.538 1.00 34.72 156 ALA A C 1
ATOM 1126 O O . ALA A 1 156 ? 60.139 48.737 -26.981 1.00 34.72 156 ALA A O 1
ATOM 1127 N N . GLY A 1 157 ? 60.580 49.909 -28.838 1.00 33.34 157 GLY A N 1
ATOM 1128 C CA . GLY A 1 157 ? 61.266 48.833 -29.573 1.00 33.34 157 GLY A CA 1
ATOM 1129 C C . GLY A 1 157 ? 62.773 49.126 -29.635 1.00 33.34 157 GLY A C 1
ATOM 1130 O O . GLY A 1 157 ? 63.224 50.070 -28.987 1.00 33.34 157 GLY A O 1
ATOM 1131 N N . PRO A 1 158 ? 63.533 48.501 -30.549 1.00 60.72 158 PRO A N 1
ATOM 1132 C CA . PRO A 1 158 ? 63.576 47.077 -30.913 1.00 60.72 158 PRO A CA 1
ATOM 1133 C C . PRO A 1 158 ? 65.038 46.551 -30.891 1.00 60.72 158 PRO A C 1
ATOM 1135 O O . PRO A 1 158 ? 65.954 47.358 -30.876 1.00 60.72 158 PRO A O 1
ATOM 1138 N N . MET A 1 159 ? 65.291 45.236 -30.977 1.00 39.16 159 MET A N 1
ATOM 1139 C CA . MET A 1 159 ? 66.535 44.682 -31.564 1.00 39.16 159 MET A CA 1
ATOM 1140 C C . MET A 1 159 ? 66.345 43.217 -31.996 1.00 39.16 159 MET A C 1
ATOM 1142 O O . MET A 1 159 ? 65.538 42.481 -31.436 1.00 39.16 159 MET A O 1
ATOM 1146 N N . ALA A 1 160 ? 67.076 42.842 -33.044 1.00 35.59 160 ALA A N 1
ATOM 1147 C CA . ALA A 1 160 ? 66.795 41.778 -34.000 1.00 35.59 160 ALA A CA 1
ATOM 1148 C C . ALA A 1 160 ? 67.549 40.443 -33.789 1.00 35.59 160 ALA A C 1
ATOM 1150 O O . ALA A 1 160 ? 68.732 40.454 -33.470 1.00 35.59 160 ALA A O 1
ATOM 1151 N N . GLY A 1 161 ? 66.867 39.342 -34.158 1.00 31.55 161 GLY A N 1
ATOM 1152 C CA . GLY A 1 161 ? 67.368 38.156 -34.894 1.00 31.55 161 GLY A CA 1
ATOM 1153 C C . GLY A 1 161 ? 68.210 37.087 -34.159 1.00 31.55 161 GLY A C 1
ATOM 1154 O O . GLY A 1 161 ? 68.711 37.350 -33.073 1.00 31.55 161 GLY A O 1
ATOM 1155 N N . PRO A 1 162 ? 68.482 35.910 -34.781 1.00 53.91 162 PRO A N 1
ATOM 1156 C CA . PRO A 1 162 ? 67.763 35.240 -35.873 1.00 53.91 162 PRO A CA 1
ATOM 1157 C C . PRO A 1 162 ? 67.515 33.716 -35.640 1.00 53.91 162 PRO A C 1
ATOM 1159 O O . PRO A 1 162 ? 67.719 33.170 -34.562 1.00 53.91 162 PRO A O 1
ATOM 1162 N N . ALA A 1 163 ? 67.015 33.078 -36.703 1.00 38.09 163 ALA A N 1
ATOM 1163 C CA . ALA A 1 163 ? 66.451 31.736 -36.870 1.00 38.09 163 ALA A CA 1
ATOM 1164 C C . ALA A 1 163 ? 67.344 30.508 -36.581 1.00 38.09 163 ALA A C 1
ATOM 1166 O O . ALA A 1 163 ? 68.552 30.550 -36.789 1.00 38.09 163 ALA A O 1
ATOM 1167 N N . ALA A 1 164 ? 66.696 29.363 -36.309 1.00 45.31 164 ALA A N 1
ATOM 1168 C CA . ALA A 1 164 ? 67.156 28.047 -36.769 1.00 45.31 164 ALA A CA 1
ATOM 1169 C C . ALA A 1 164 ? 65.997 27.034 -36.894 1.00 45.31 164 ALA A C 1
ATOM 1171 O O . ALA A 1 164 ? 65.290 26.722 -35.940 1.00 45.31 164 ALA A O 1
ATOM 1172 N N . THR A 1 165 ? 65.837 26.535 -38.115 1.00 40.84 165 THR A N 1
ATOM 1173 C CA . THR A 1 165 ? 65.078 25.363 -38.576 1.00 40.84 165 THR A CA 1
ATOM 1174 C C . THR A 1 165 ? 65.770 24.044 -38.218 1.00 40.84 165 THR A C 1
ATOM 1176 O O . THR A 1 165 ? 66.975 23.945 -38.426 1.00 40.84 165 THR A O 1
ATOM 1179 N N . ALA A 1 166 ? 65.014 23.000 -37.855 1.00 43.78 166 ALA A N 1
ATOM 1180 C CA . ALA A 1 166 ? 65.306 21.602 -38.215 1.00 43.78 166 ALA A CA 1
ATOM 1181 C C . ALA A 1 166 ? 64.068 20.714 -37.975 1.00 43.78 166 ALA A C 1
ATOM 1183 O O . ALA A 1 166 ? 63.392 20.847 -36.959 1.00 43.78 166 ALA A O 1
ATOM 1184 N N . GLY A 1 167 ? 63.757 19.867 -38.960 1.00 40.06 167 GLY A N 1
ATOM 1185 C CA . GLY A 1 167 ? 62.558 19.029 -39.050 1.00 40.06 167 GLY A CA 1
ATOM 1186 C C . GLY A 1 167 ? 62.600 17.695 -38.274 1.00 40.06 167 GLY A C 1
ATOM 1187 O O . GLY A 1 167 ? 63.445 17.513 -37.401 1.00 40.06 167 GLY A O 1
ATOM 1188 N N . PRO A 1 168 ? 61.665 16.772 -38.582 1.00 59.97 168 PRO A N 1
ATOM 1189 C CA . PRO A 1 168 ? 61.267 15.660 -37.716 1.00 59.97 168 PRO A CA 1
ATOM 1190 C C . PRO A 1 168 ? 61.942 14.321 -38.072 1.00 59.97 168 PRO A C 1
ATOM 1192 O O . PRO A 1 168 ? 62.378 14.115 -39.202 1.00 59.97 168 PRO A O 1
ATOM 1195 N N . VAL A 1 169 ? 61.946 13.371 -37.130 1.00 52.34 169 VAL A N 1
ATOM 1196 C CA . VAL A 1 169 ? 62.201 11.937 -37.377 1.00 52.34 169 VAL A CA 1
ATOM 1197 C C . VAL A 1 169 ? 61.441 11.149 -36.292 1.00 52.34 169 VAL A C 1
ATOM 1199 O O . VAL A 1 169 ? 61.618 11.402 -35.107 1.00 52.34 169 VAL A O 1
ATOM 1202 N N . ALA A 1 170 ? 60.306 10.540 -36.638 1.00 43.12 170 ALA A N 1
ATOM 1203 C CA . ALA A 1 170 ? 60.128 9.152 -37.086 1.00 43.12 170 ALA A CA 1
ATOM 1204 C C . ALA A 1 170 ? 60.132 8.122 -35.935 1.00 43.12 170 ALA A C 1
ATOM 1206 O O . ALA A 1 170 ? 61.151 7.883 -35.294 1.00 43.12 170 ALA A O 1
ATOM 1207 N N . ALA A 1 171 ? 58.959 7.509 -35.732 1.00 50.28 171 ALA A N 1
ATOM 1208 C CA . ALA A 1 171 ? 58.734 6.270 -34.983 1.00 50.28 171 ALA A CA 1
ATOM 1209 C C . ALA A 1 171 ? 59.428 5.073 -35.662 1.00 50.28 171 ALA A C 1
ATOM 1211 O O . ALA A 1 171 ? 59.738 5.152 -36.857 1.00 50.28 171 ALA A O 1
ATOM 1212 N N . PRO A 1 172 ? 59.680 3.971 -34.932 1.00 55.44 172 PRO A N 1
ATOM 1213 C CA . PRO A 1 172 ? 58.866 2.749 -35.124 1.00 55.44 172 PRO A CA 1
ATOM 1214 C C . PRO A 1 172 ? 58.812 1.857 -33.844 1.00 55.44 172 PRO A C 1
ATOM 1216 O O . PRO A 1 172 ? 59.292 2.287 -32.796 1.00 55.44 172 PRO A O 1
ATOM 1219 N N . PRO A 1 173 ? 58.368 0.585 -33.908 1.00 55.06 173 PRO A N 1
ATOM 1220 C CA . PRO A 1 173 ? 57.054 0.101 -34.337 1.00 55.06 173 PRO A CA 1
ATOM 1221 C C . PRO A 1 173 ? 56.370 -0.792 -33.273 1.00 55.06 173 PRO A C 1
ATOM 1223 O O . PRO A 1 173 ? 56.966 -1.169 -32.265 1.00 55.06 173 PRO A O 1
ATOM 1226 N N . ASP A 1 174 ? 55.120 -1.154 -33.573 1.00 51.50 174 ASP A N 1
ATOM 1227 C CA . ASP A 1 174 ? 54.310 -2.194 -32.936 1.00 51.50 174 ASP A CA 1
ATOM 1228 C C . ASP A 1 174 ? 55.050 -3.518 -32.682 1.00 51.50 174 ASP A C 1
ATOM 1230 O O . ASP A 1 174 ? 55.739 -4.057 -33.554 1.00 51.50 174 ASP A O 1
ATOM 1234 N N . GLY A 1 175 ? 54.800 -4.079 -31.500 1.00 41.78 175 GLY A N 1
ATOM 1235 C CA . GLY A 1 175 ? 54.996 -5.483 -31.167 1.00 41.78 175 GLY A CA 1
ATOM 1236 C C . GLY A 1 175 ? 53.827 -5.939 -30.293 1.00 41.78 175 GLY A C 1
ATOM 1237 O O . GLY A 1 175 ? 53.602 -5.384 -29.223 1.00 41.78 175 GLY A O 1
ATOM 1238 N N . ASP A 1 176 ? 53.087 -6.928 -30.776 1.00 49.59 176 ASP A N 1
ATOM 1239 C CA . ASP A 1 176 ? 51.984 -7.642 -30.119 1.00 49.59 176 ASP A CA 1
ATOM 1240 C C . ASP A 1 176 ? 52.230 -9.150 -30.364 1.00 49.59 176 ASP A C 1
ATOM 1242 O O . ASP A 1 176 ? 53.020 -9.476 -31.262 1.00 49.59 176 ASP A O 1
ATOM 1246 N N . PRO A 1 177 ? 51.482 -10.107 -29.788 1.00 57.53 177 PRO A N 1
ATOM 1247 C CA . PRO A 1 177 ? 51.135 -10.401 -28.388 1.00 57.53 177 PRO A CA 1
ATOM 1248 C C . PRO A 1 177 ? 51.749 -11.741 -27.940 1.00 57.53 177 PRO A C 1
ATOM 1250 O O . PRO A 1 177 ? 51.864 -12.666 -28.741 1.00 57.53 177 PRO A O 1
ATOM 1253 N N . THR A 1 178 ? 52.016 -11.920 -26.646 1.00 40.38 178 THR A N 1
ATOM 1254 C CA . THR A 1 178 ? 51.999 -13.204 -25.890 1.00 40.38 178 THR A CA 1
ATOM 1255 C C . THR A 1 178 ? 52.258 -12.824 -24.415 1.00 40.38 178 THR A C 1
ATOM 1257 O O . THR A 1 178 ? 52.970 -11.858 -24.171 1.00 40.38 178 THR A O 1
ATOM 1260 N N . GLU A 1 179 ? 51.702 -13.395 -23.348 1.00 41.75 179 GLU A N 1
ATOM 1261 C CA . GLU A 1 179 ? 51.095 -14.695 -23.089 1.00 41.75 179 GLU A CA 1
ATOM 1262 C C . GLU A 1 179 ? 50.452 -14.634 -21.668 1.00 41.75 179 GLU A C 1
ATOM 1264 O O . GLU A 1 179 ? 50.790 -13.773 -20.854 1.00 41.75 179 GLU A O 1
ATOM 1269 N N . GLU A 1 180 ? 49.489 -15.528 -21.424 1.00 38.72 180 GLU A N 1
ATOM 1270 C CA . GLU A 1 180 ? 49.245 -16.293 -20.180 1.00 38.72 180 GLU A CA 1
ATOM 1271 C C . GLU A 1 180 ? 49.331 -15.627 -18.782 1.00 38.72 180 GLU A C 1
ATOM 1273 O O . GLU A 1 180 ? 50.411 -15.413 -18.270 1.00 38.72 180 GLU A O 1
ATOM 1278 N N . TRP A 1 181 ? 48.212 -15.474 -18.056 1.00 53.81 181 TRP A N 1
ATOM 1279 C CA . TRP A 1 181 ? 48.192 -15.680 -16.590 1.00 53.81 181 TRP A CA 1
ATOM 1280 C C . TRP A 1 181 ? 46.877 -16.378 -16.214 1.00 53.81 181 TRP A C 1
ATOM 1282 O O . TRP A 1 181 ? 45.795 -15.793 -16.312 1.00 53.81 181 TRP A O 1
ATOM 1292 N N . ALA A 1 182 ? 47.009 -17.661 -15.871 1.00 50.12 182 ALA A N 1
ATOM 1293 C CA . ALA A 1 182 ? 46.024 -18.482 -15.172 1.00 50.12 182 ALA A CA 1
ATOM 1294 C C . ALA A 1 182 ? 46.038 -18.188 -13.664 1.00 50.12 182 ALA A C 1
ATOM 1296 O O . ALA A 1 182 ? 47.093 -17.733 -13.164 1.00 50.12 182 ALA A O 1
#

Secondary structure (DSSP, 8-state):
----TT-HHHHHHHHHTTSEEEEEEEEEETT-EE-SSSS-EE--EEEEEESS---PPTT-EEEETTEEEEEEEEEEEEE-GGG-EEEEEEEEESS-SSSSPPTTTSPPTT-EEEEES---PPPPPPPPPPGGGS-TTTS-------------------------------------------